Protein AF-A0A2N3PLD7-F1 (afdb_monomer_lite)

Structure (mmCIF, N/CA/C/O backbone):
data_AF-A0A2N3PLD7-F1
#
_entry.id   AF-A0A2N3PLD7-F1
#
loop_
_atom_site.group_PDB
_atom_site.id
_atom_site.type_symbol
_atom_site.label_atom_id
_atom_site.label_alt_id
_atom_site.label_comp_id
_atom_site.label_asym_id
_atom_site.label_entity_id
_atom_site.label_seq_id
_atom_site.pdbx_PDB_ins_code
_atom_site.Cartn_x
_atom_site.Cartn_y
_atom_site.Cartn_z
_atom_site.occupancy
_atom_site.B_iso_or_equiv
_atom_site.auth_seq_id
_atom_site.auth_comp_id
_atom_site.auth_asym_id
_atom_site.auth_atom_id
_atom_site.pdbx_PDB_model_num
ATOM 1 N N . MET A 1 1 ? 2.277 -41.642 -19.070 1.00 52.25 1 MET A N 1
ATOM 2 C CA . MET A 1 1 ? 1.544 -40.363 -19.241 1.00 52.25 1 MET A CA 1
ATOM 3 C C . MET A 1 1 ? 0.772 -39.963 -17.970 1.00 52.25 1 MET A C 1
ATOM 5 O O . MET A 1 1 ? -0.428 -39.754 -18.025 1.00 52.25 1 MET A O 1
ATOM 9 N N . ARG A 1 2 ? 1.429 -39.868 -16.801 1.00 52.03 2 ARG A N 1
ATOM 10 C CA . ARG A 1 2 ? 0.791 -39.410 -15.540 1.00 52.03 2 ARG A CA 1
ATOM 11 C C . ARG A 1 2 ? 1.408 -38.126 -14.964 1.00 52.03 2 ARG A C 1
ATOM 13 O O . ARG A 1 2 ? 0.838 -37.536 -14.061 1.00 52.03 2 ARG A O 1
ATOM 20 N N . LEU A 1 3 ? 2.533 -37.670 -15.523 1.00 53.47 3 LEU A N 1
ATOM 21 C CA . LEU A 1 3 ? 3.279 -36.498 -15.046 1.00 53.47 3 LEU A CA 1
ATOM 22 C C . LEU A 1 3 ? 2.821 -35.168 -15.671 1.00 53.47 3 LEU A C 1
ATOM 24 O O . LEU A 1 3 ? 3.050 -34.116 -15.090 1.00 53.47 3 LEU A O 1
ATOM 28 N N . PHE A 1 4 ? 2.127 -35.197 -16.815 1.00 54.69 4 PHE A N 1
ATOM 29 C CA . PHE A 1 4 ? 1.683 -33.971 -17.496 1.00 54.69 4 PHE A CA 1
ATOM 30 C C . PHE A 1 4 ? 0.465 -33.301 -16.839 1.00 54.69 4 PHE A C 1
ATOM 32 O O . PHE A 1 4 ? 0.309 -32.089 -16.937 1.00 54.69 4 PHE A O 1
ATOM 39 N N . ALA A 1 5 ? -0.377 -34.060 -16.130 1.00 58.03 5 ALA A N 1
ATOM 40 C CA . ALA A 1 5 ? -1.579 -33.516 -15.498 1.00 58.03 5 ALA A CA 1
ATOM 41 C C . ALA A 1 5 ? -1.275 -32.647 -14.258 1.00 58.03 5 ALA A C 1
ATOM 4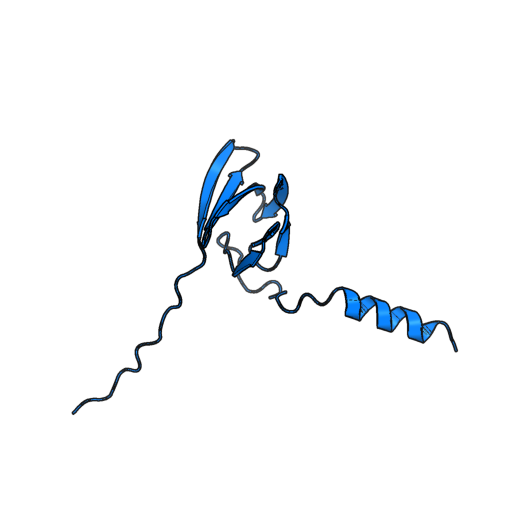3 O O . ALA A 1 5 ? -2.025 -31.721 -13.964 1.00 58.03 5 ALA A O 1
ATOM 44 N N . MET A 1 6 ? -0.162 -32.897 -13.554 1.00 53.75 6 MET A N 1
ATOM 45 C CA . MET A 1 6 ? 0.219 -32.112 -12.368 1.00 53.75 6 MET A CA 1
ATOM 46 C C . MET A 1 6 ? 0.736 -30.710 -12.705 1.00 53.75 6 MET A C 1
ATOM 48 O O . MET A 1 6 ? 0.538 -29.794 -11.915 1.00 53.75 6 MET A O 1
ATOM 52 N N . VAL A 1 7 ? 1.357 -30.521 -13.874 1.00 57.78 7 VAL A N 1
ATOM 53 C CA . VAL A 1 7 ? 1.914 -29.217 -14.284 1.00 57.78 7 VAL A CA 1
ATOM 54 C C . VAL A 1 7 ? 0.812 -28.228 -14.682 1.00 57.78 7 VAL A C 1
ATOM 56 O O . VAL A 1 7 ? 0.970 -27.024 -14.513 1.00 57.78 7 VAL A O 1
ATOM 59 N N . LEU A 1 8 ? -0.329 -28.723 -15.169 1.00 52.16 8 LEU A N 1
ATOM 60 C CA . LEU A 1 8 ? -1.482 -27.886 -15.512 1.00 52.16 8 LEU A CA 1
ATOM 61 C C . LEU A 1 8 ? -2.290 -27.447 -14.282 1.00 52.16 8 LEU A C 1
ATOM 63 O O . LEU A 1 8 ? -2.859 -26.358 -14.292 1.00 52.16 8 LEU A O 1
ATOM 67 N N . LEU A 1 9 ? -2.311 -28.245 -13.208 1.00 54.06 9 LEU A N 1
ATOM 68 C CA . LEU A 1 9 ? -3.055 -27.895 -11.993 1.00 54.06 9 LEU A CA 1
ATOM 69 C C . LEU A 1 9 ? -2.375 -26.780 -11.181 1.00 54.06 9 LEU A C 1
ATOM 71 O O . LEU A 1 9 ? -3.055 -25.960 -10.569 1.00 54.06 9 LEU A O 1
ATOM 75 N N . THR A 1 10 ? -1.041 -26.713 -11.195 1.00 53.91 10 THR A N 1
ATOM 76 C CA . THR A 1 10 ? -0.290 -25.680 -10.466 1.00 53.91 10 THR A CA 1
ATOM 77 C C . THR A 1 10 ? -0.456 -24.284 -11.059 1.00 53.91 10 THR A C 1
ATOM 79 O O . THR A 1 10 ? -0.345 -23.312 -10.319 1.00 53.91 10 THR A O 1
ATOM 82 N N . GLN A 1 11 ? -0.793 -24.155 -12.348 1.00 53.03 11 GLN A N 1
ATOM 83 C CA . GLN A 1 11 ? -1.018 -22.839 -12.963 1.00 53.03 11 GLN A CA 1
ATOM 84 C C . GLN A 1 11 ? -2.375 -22.220 -12.599 1.00 53.03 11 GLN A C 1
ATOM 86 O O . GLN A 1 11 ? -2.528 -21.005 -12.686 1.00 53.03 11 GLN A O 1
ATOM 91 N N . MET A 1 12 ? -3.344 -23.019 -12.133 1.00 53.62 12 MET A N 1
ATOM 92 C CA . MET A 1 12 ? -4.653 -22.507 -11.702 1.00 53.62 12 MET A CA 1
ATOM 93 C C . MET A 1 12 ? -4.677 -22.016 -10.247 1.00 53.62 12 MET A C 1
ATOM 95 O O . MET A 1 12 ? -5.610 -21.322 -9.858 1.00 53.62 12 MET A O 1
ATOM 99 N N . LEU A 1 13 ? -3.666 -22.339 -9.431 1.00 52.94 13 LEU A N 1
ATOM 100 C CA . LEU A 1 13 ? -3.616 -21.914 -8.022 1.00 52.94 13 LEU A CA 1
ATOM 101 C C . LEU A 1 13 ? -3.099 -20.478 -7.828 1.00 52.94 13 LEU A C 1
ATOM 103 O O . LEU A 1 13 ? -3.162 -19.959 -6.717 1.00 52.94 13 LEU A O 1
ATOM 107 N N . PHE A 1 14 ? -2.624 -19.828 -8.895 1.00 53.88 14 PHE A N 1
ATOM 108 C CA . PHE A 1 14 ? -2.054 -18.476 -8.847 1.00 53.88 14 PHE A CA 1
ATOM 109 C C . PHE A 1 14 ? -2.778 -17.465 -9.742 1.00 53.88 14 PHE A C 1
ATOM 111 O O . PHE A 1 14 ? -2.298 -16.346 -9.912 1.00 53.88 14 PHE A O 1
ATOM 118 N N . SER A 1 15 ? -3.938 -17.816 -10.306 1.00 57.09 15 SER A N 1
ATOM 119 C CA . SER A 1 15 ? -4.773 -16.834 -10.994 1.00 57.09 15 SER A CA 1
ATOM 120 C C . SER A 1 15 ? -5.508 -15.993 -9.953 1.00 57.09 15 SER A C 1
ATOM 122 O O . SER A 1 15 ? -6.624 -16.327 -9.552 1.00 57.09 15 SER A O 1
ATOM 124 N N . ASP A 1 16 ? -4.873 -14.921 -9.478 1.00 61.34 16 ASP A N 1
ATOM 125 C CA . ASP A 1 16 ? -5.582 -13.876 -8.747 1.00 61.34 16 ASP A CA 1
ATOM 126 C C . ASP A 1 16 ? -6.642 -13.286 -9.694 1.00 61.34 16 ASP A C 1
ATOM 128 O O . ASP A 1 16 ? -6.277 -12.693 -10.714 1.00 61.34 16 ASP A O 1
ATOM 132 N N . PRO A 1 17 ? -7.950 -13.443 -9.405 1.00 61.75 17 PRO A N 1
ATOM 133 C CA . PRO A 1 17 ? -9.017 -12.925 -10.262 1.00 61.75 17 PRO A CA 1
ATOM 134 C C . PRO A 1 17 ? -8.998 -11.390 -10.367 1.00 61.75 17 PRO A C 1
ATOM 136 O O . PRO A 1 17 ? -9.759 -10.821 -11.148 1.00 61.75 17 PRO A O 1
ATOM 139 N N . PHE A 1 18 ? -8.131 -10.722 -9.599 1.00 60.94 18 PHE A N 1
ATOM 140 C CA . PHE A 1 18 ? -7.885 -9.286 -9.629 1.00 60.94 18 PHE A CA 1
ATOM 141 C C . PHE A 1 18 ? -6.500 -8.907 -10.182 1.00 60.94 18 PHE A C 1
ATOM 143 O O . PHE A 1 18 ? -6.092 -7.754 -10.039 1.00 60.94 18 PHE A O 1
ATOM 150 N N . TYR A 1 19 ? -5.772 -9.827 -10.824 1.00 58.38 19 TYR A N 1
ATOM 151 C CA . TYR A 1 19 ? -4.522 -9.497 -11.507 1.00 58.38 19 TYR A CA 1
ATOM 152 C C . TYR A 1 19 ? -4.808 -8.797 -12.841 1.00 58.38 19 TYR A C 1
ATOM 154 O O . TYR A 1 19 ? -5.191 -9.414 -13.834 1.00 58.38 19 TYR A O 1
ATOM 162 N N . TYR A 1 20 ? -4.615 -7.480 -12.859 1.00 60.94 20 TYR A N 1
ATOM 163 C CA . TYR A 1 20 ? -4.912 -6.611 -14.002 1.00 60.94 20 TYR A CA 1
ATOM 164 C C . TYR A 1 20 ? -3.749 -6.470 -15.011 1.00 60.94 20 TYR A C 1
ATOM 166 O O . TYR A 1 20 ? -3.862 -5.691 -15.954 1.00 60.94 20 TYR A O 1
ATOM 174 N N . GLY A 1 21 ? -2.647 -7.216 -14.855 1.00 55.88 21 GLY A N 1
ATOM 175 C CA . GLY A 1 21 ? -1.473 -7.137 -15.738 1.00 55.88 21 GLY A CA 1
ATOM 176 C C . GLY A 1 21 ? -0.766 -5.770 -15.735 1.00 55.88 21 GLY A C 1
ATOM 177 O O . GLY A 1 21 ? -1.035 -4.910 -14.899 1.00 55.88 21 GLY A O 1
ATOM 178 N N . ASP A 1 22 ? 0.133 -5.554 -16.703 1.00 53.41 22 ASP A N 1
ATOM 179 C CA . ASP A 1 22 ? 0.936 -4.325 -16.885 1.00 53.41 22 ASP A CA 1
ATOM 180 C C . ASP A 1 22 ? 0.115 -3.170 -17.525 1.00 53.41 22 ASP A C 1
ATOM 182 O O . ASP A 1 22 ? 0.596 -2.425 -18.381 1.00 53.41 22 ASP A O 1
ATOM 186 N N . MET A 1 23 ? -1.170 -3.042 -17.160 1.00 53.09 23 MET A N 1
ATOM 187 C CA . MET A 1 23 ? -2.084 -2.009 -17.666 1.00 53.09 23 MET A CA 1
ATOM 188 C C . MET A 1 23 ? -1.674 -0.619 -17.163 1.00 53.09 23 MET A C 1
ATOM 190 O O . MET A 1 23 ? -2.154 -0.188 -16.128 1.00 53.09 23 MET A O 1
ATOM 194 N N . GLU A 1 24 ? -0.789 0.088 -17.876 1.00 50.56 24 GLU A N 1
ATOM 195 C CA . GLU A 1 24 ? -0.479 1.533 -17.750 1.00 50.56 24 GLU A CA 1
ATOM 196 C C . GLU A 1 24 ? -0.503 2.151 -16.322 1.00 50.56 24 GLU A C 1
ATOM 198 O O . GLU A 1 24 ? -0.725 3.350 -16.146 1.00 50.56 24 GLU A O 1
ATOM 203 N N . PHE A 1 25 ? -0.191 1.393 -15.263 1.00 56.25 25 PHE A N 1
ATOM 204 C CA . PHE A 1 25 ? -0.066 1.923 -13.895 1.00 56.25 25 PHE A CA 1
ATOM 205 C C . PHE A 1 25 ? 1.239 2.704 -13.696 1.00 56.25 25 PHE A C 1
ATOM 207 O O . PHE A 1 25 ? 1.536 3.181 -12.605 1.00 56.25 25 PHE A O 1
ATOM 214 N N . ARG A 1 26 ? 2.008 2.898 -14.774 1.00 53.75 26 ARG A N 1
ATOM 215 C CA . ARG A 1 26 ? 3.373 3.443 -14.805 1.00 53.75 26 ARG A CA 1
ATOM 216 C C . ARG A 1 26 ? 3.524 4.889 -14.320 1.00 53.75 26 ARG A C 1
ATOM 218 O O . ARG A 1 26 ? 4.634 5.404 -14.354 1.00 53.75 26 ARG A O 1
ATOM 225 N N . ARG A 1 27 ? 2.453 5.570 -13.900 1.00 65.06 27 ARG A N 1
ATOM 226 C CA . ARG A 1 27 ? 2.528 6.967 -13.431 1.00 65.06 27 ARG A CA 1
ATOM 227 C C . ARG A 1 27 ? 2.169 7.172 -11.961 1.00 65.06 27 ARG A C 1
ATOM 229 O O . ARG A 1 27 ? 2.326 8.288 -11.478 1.00 65.06 27 ARG A O 1
ATOM 236 N N . GLY A 1 28 ? 1.721 6.147 -11.238 1.00 79.56 28 GLY A N 1
ATOM 237 C CA . GLY A 1 28 ? 1.476 6.291 -9.805 1.00 79.56 28 GLY A CA 1
ATOM 238 C C . GLY A 1 28 ? 0.800 5.092 -9.161 1.00 79.56 28 GLY A C 1
ATOM 239 O O . GLY A 1 28 ? 0.179 4.266 -9.826 1.00 79.56 28 GLY A O 1
ATOM 240 N N . LEU A 1 29 ? 0.904 5.034 -7.836 1.00 89.69 29 LEU A N 1
ATOM 241 C CA . LEU A 1 29 ? 0.250 4.018 -7.021 1.00 89.69 29 LEU A CA 1
ATOM 242 C C . LEU A 1 29 ? -1.273 4.183 -7.083 1.00 89.69 29 LEU A C 1
ATOM 244 O O . LEU A 1 29 ? -1.794 5.281 -6.890 1.00 89.69 29 LEU A O 1
ATOM 248 N N . LYS A 1 30 ? -1.986 3.081 -7.309 1.00 89.56 30 LYS A N 1
ATOM 249 C CA . LYS A 1 30 ? -3.448 2.990 -7.264 1.00 89.56 30 LYS A CA 1
ATOM 250 C C . LYS A 1 30 ? -3.884 1.873 -6.330 1.00 89.56 30 LYS A C 1
ATOM 252 O O . LYS A 1 30 ? -3.326 0.781 -6.359 1.00 89.56 30 LYS A O 1
ATOM 257 N N . LEU A 1 31 ? -4.908 2.151 -5.526 1.00 91.12 31 LEU A N 1
ATOM 258 C CA . LEU A 1 31 ? -5.514 1.190 -4.609 1.00 91.12 31 LEU A CA 1
ATOM 259 C C . LEU A 1 31 ? -6.807 0.630 -5.208 1.00 91.12 31 LEU A C 1
ATOM 261 O O . LEU A 1 31 ? -7.779 1.366 -5.388 1.00 91.12 31 LEU A O 1
ATOM 265 N N . PHE A 1 32 ? -6.833 -0.675 -5.466 1.00 88.75 32 PHE A N 1
ATOM 266 C CA . PHE A 1 32 ? -7.988 -1.367 -6.048 1.00 88.75 32 PHE A CA 1
ATOM 267 C C . PHE A 1 32 ? -8.889 -2.008 -4.997 1.00 88.75 32 PHE A C 1
ATOM 269 O O . PHE A 1 32 ? -10.117 -2.009 -5.137 1.00 88.75 32 PHE A O 1
ATOM 276 N N . GLY A 1 33 ? -8.300 -2.515 -3.915 1.00 90.31 33 GLY A N 1
ATOM 277 C CA . GLY A 1 33 ? -9.031 -3.255 -2.895 1.00 90.31 33 GLY A CA 1
ATOM 278 C C . GLY A 1 33 ? -8.319 -3.281 -1.553 1.00 90.31 33 GLY A C 1
ATOM 279 O O . GLY A 1 33 ? -7.103 -3.132 -1.474 1.00 90.31 33 GLY A O 1
ATOM 280 N N . ILE A 1 34 ? -9.102 -3.481 -0.499 1.00 93.12 34 ILE A N 1
ATOM 281 C CA . ILE A 1 34 ? -8.627 -3.693 0.866 1.00 93.12 34 ILE A CA 1
ATOM 282 C C . ILE A 1 34 ? -9.344 -4.931 1.394 1.00 93.12 34 ILE A C 1
ATO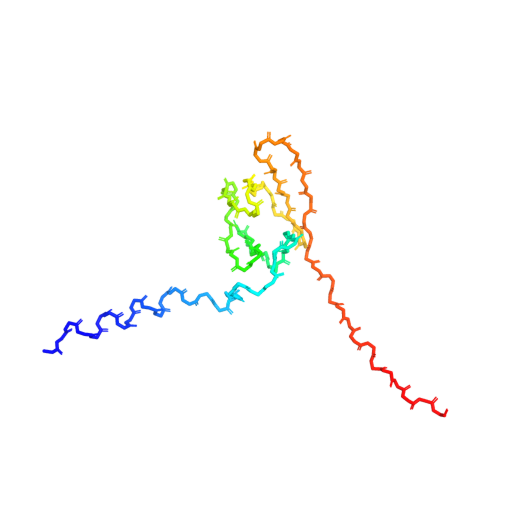M 284 O O . ILE A 1 34 ? -10.560 -5.059 1.257 1.00 93.12 34 ILE A O 1
ATOM 288 N N . LEU A 1 35 ? -8.576 -5.839 1.978 1.00 91.56 35 LEU A N 1
ATOM 289 C CA . LEU A 1 35 ? -9.038 -6.961 2.786 1.00 91.56 35 LEU A CA 1
ATOM 290 C C . LEU A 1 35 ? -8.485 -6.792 4.204 1.00 91.56 35 LEU A C 1
ATOM 292 O O . LEU A 1 35 ? -7.705 -5.882 4.461 1.00 91.56 35 LEU A O 1
ATOM 296 N N . HIS A 1 36 ? -8.867 -7.671 5.130 1.00 88.56 36 HIS A N 1
ATOM 297 C CA . HIS A 1 36 ? -8.547 -7.505 6.552 1.00 88.56 36 HIS A CA 1
ATOM 298 C C . HIS A 1 36 ? -7.044 -7.318 6.848 1.00 88.56 36 HIS A C 1
ATOM 300 O O . HIS A 1 36 ? -6.686 -6.521 7.709 1.00 88.56 36 HIS A O 1
ATOM 306 N N . THR A 1 37 ? -6.165 -8.012 6.118 1.00 93.94 37 THR A N 1
ATOM 307 C CA . THR A 1 37 ? -4.708 -8.012 6.361 1.00 93.94 37 THR A CA 1
ATOM 308 C C . THR A 1 37 ? -3.870 -7.545 5.172 1.00 93.94 37 THR A C 1
ATOM 310 O O . THR A 1 37 ? -2.648 -7.446 5.287 1.00 93.94 37 THR A O 1
ATOM 313 N N . LYS A 1 38 ? -4.500 -7.258 4.027 1.00 94.94 38 LYS A N 1
ATOM 314 C CA . LYS A 1 38 ? -3.803 -6.961 2.771 1.00 94.94 38 LYS A CA 1
ATOM 315 C C . LYS A 1 38 ? -4.549 -5.959 1.902 1.00 94.94 38 LYS A C 1
ATOM 317 O O . LYS A 1 38 ? -5.772 -5.854 1.971 1.00 94.94 38 LYS A O 1
ATOM 322 N N . ALA A 1 39 ? -3.820 -5.258 1.046 1.00 94.88 39 ALA A N 1
ATOM 323 C CA . ALA A 1 39 ? -4.360 -4.310 0.079 1.00 94.88 39 ALA A CA 1
ATOM 324 C C . ALA A 1 39 ? -3.890 -4.644 -1.335 1.00 94.88 39 ALA A C 1
ATOM 326 O O . ALA A 1 39 ? -2.749 -5.052 -1.519 1.00 94.88 39 ALA A O 1
ATOM 327 N N . ASN A 1 40 ? -4.759 -4.456 -2.327 1.00 92.25 40 ASN A N 1
ATOM 328 C CA . ASN A 1 40 ? -4.397 -4.593 -3.732 1.00 92.25 40 ASN A CA 1
ATOM 329 C C . ASN A 1 40 ? -3.913 -3.237 -4.259 1.00 92.25 40 ASN A C 1
ATOM 331 O O . ASN A 1 40 ? -4.719 -2.315 -4.442 1.00 92.25 40 ASN A O 1
ATOM 335 N N . ILE A 1 41 ? -2.605 -3.113 -4.461 1.00 91.88 41 ILE A N 1
ATOM 336 C CA . ILE A 1 41 ? -1.933 -1.906 -4.939 1.00 91.88 41 ILE A CA 1
ATOM 337 C C . ILE A 1 41 ? -1.370 -2.222 -6.322 1.00 91.88 41 ILE A C 1
ATOM 339 O O . ILE A 1 41 ? -0.593 -3.157 -6.471 1.00 91.88 41 ILE A O 1
ATOM 343 N N . ASN A 1 42 ? -1.768 -1.461 -7.344 1.00 88.06 42 ASN A N 1
ATOM 344 C CA . ASN A 1 42 ? -1.342 -1.685 -8.734 1.00 88.06 42 ASN A CA 1
ATOM 345 C C . ASN A 1 42 ? -1.578 -3.117 -9.261 1.00 88.06 42 ASN A C 1
ATOM 347 O O . ASN A 1 42 ? -0.850 -3.574 -10.136 1.00 88.06 42 ASN A O 1
ATOM 351 N N . GLY A 1 43 ? -2.599 -3.817 -8.757 1.00 84.56 43 GLY A N 1
ATOM 352 C CA . GLY A 1 43 ? -2.912 -5.191 -9.157 1.00 84.56 43 GLY A CA 1
ATOM 353 C C . GLY A 1 43 ? -2.231 -6.271 -8.312 1.00 84.56 43 GLY A C 1
ATOM 354 O O . GLY A 1 43 ? -2.526 -7.443 -8.520 1.00 84.56 43 GLY A O 1
ATOM 355 N N . GLU A 1 44 ? -1.375 -5.911 -7.350 1.00 88.56 44 GLU A N 1
ATOM 356 C CA . GLU A 1 44 ? -0.671 -6.848 -6.466 1.00 88.56 44 GLU A CA 1
ATOM 357 C C . GLU A 1 44 ? -1.216 -6.785 -5.033 1.00 88.56 44 GLU A C 1
ATOM 359 O O . GLU A 1 44 ? -1.415 -5.703 -4.475 1.00 88.56 44 GLU A O 1
ATOM 364 N N . TRP A 1 45 ? -1.448 -7.944 -4.409 1.00 92.62 45 TRP A N 1
ATOM 365 C CA . TRP A 1 45 ? -1.846 -8.023 -3.002 1.00 92.62 45 TRP A CA 1
ATOM 366 C C . TRP A 1 45 ? -0.638 -7.917 -2.067 1.00 92.62 45 TRP A C 1
ATOM 368 O O . TRP A 1 45 ? 0.146 -8.852 -1.951 1.00 92.62 45 TRP A O 1
ATOM 378 N N . VAL A 1 46 ? -0.560 -6.813 -1.329 1.00 94.88 46 VAL A N 1
ATOM 379 C CA . VAL A 1 46 ? 0.499 -6.518 -0.356 1.00 94.88 46 VAL A CA 1
ATOM 380 C C . VAL A 1 46 ? -0.045 -6.655 1.066 1.00 94.88 46 VAL A C 1
ATOM 382 O O . VAL A 1 46 ? -1.081 -6.073 1.397 1.00 94.88 46 VAL A O 1
ATOM 385 N N . GLU A 1 47 ? 0.645 -7.411 1.919 1.00 96.94 47 GLU A N 1
ATOM 386 C CA . GLU A 1 47 ? 0.290 -7.584 3.334 1.00 96.94 47 GLU A CA 1
ATOM 387 C C . GLU A 1 47 ? 0.731 -6.399 4.207 1.00 96.94 47 GLU A C 1
ATOM 389 O O . GLU A 1 47 ? 1.689 -5.686 3.896 1.00 96.94 47 GLU A O 1
ATOM 394 N N . ILE A 1 48 ? 0.045 -6.181 5.334 1.00 96.06 48 ILE A N 1
ATOM 395 C CA . ILE A 1 48 ? 0.497 -5.228 6.359 1.00 96.06 48 ILE A CA 1
ATOM 396 C C . ILE A 1 48 ? 1.951 -5.529 6.754 1.00 96.06 48 ILE A C 1
ATOM 398 O O . ILE A 1 48 ? 2.329 -6.672 6.983 1.00 96.06 48 ILE A O 1
ATOM 402 N N . ASN A 1 49 ? 2.755 -4.476 6.882 1.00 95.75 49 ASN A N 1
ATOM 403 C CA . ASN A 1 49 ? 4.193 -4.493 7.148 1.00 95.75 49 ASN A CA 1
ATOM 404 C C . ASN A 1 49 ? 5.078 -5.087 6.044 1.00 95.75 49 ASN A C 1
ATOM 406 O O . ASN A 1 49 ? 6.300 -5.047 6.204 1.00 95.75 49 ASN A O 1
ATOM 410 N N . ALA A 1 50 ? 4.513 -5.567 4.934 1.00 96.44 50 ALA A N 1
ATOM 411 C CA . ALA A 1 50 ? 5.296 -5.979 3.779 1.00 96.44 50 ALA A CA 1
ATOM 412 C C . ALA A 1 50 ? 5.804 -4.766 2.987 1.00 96.44 50 ALA A C 1
ATOM 414 O O . ALA A 1 50 ? 5.198 -3.684 2.989 1.00 96.44 50 ALA A O 1
ATOM 415 N N . SER A 1 51 ? 6.928 -4.975 2.304 1.00 95.56 51 SER A N 1
ATOM 416 C CA . SER A 1 51 ? 7.527 -4.006 1.392 1.00 95.56 51 SER A CA 1
ATOM 417 C C . SER A 1 51 ? 7.339 -4.440 -0.056 1.00 95.56 51 SER A C 1
ATOM 419 O O . SER A 1 51 ? 7.373 -5.631 -0.354 1.00 95.56 51 SER A O 1
ATOM 421 N N . PHE A 1 52 ? 7.178 -3.474 -0.953 1.00 93.50 52 PHE A N 1
ATOM 422 C CA . PHE A 1 52 ? 7.034 -3.689 -2.390 1.00 93.50 52 PHE A CA 1
ATOM 423 C C . PHE A 1 52 ? 7.725 -2.565 -3.169 1.00 93.50 52 PHE A C 1
ATOM 425 O O . PHE A 1 52 ? 7.908 -1.459 -2.652 1.00 93.50 52 PHE A O 1
ATOM 432 N N . ALA A 1 53 ? 8.116 -2.844 -4.411 1.00 91.94 53 ALA A N 1
ATOM 433 C CA . ALA A 1 53 ? 8.786 -1.881 -5.278 1.00 91.94 53 ALA A CA 1
ATOM 434 C C . ALA A 1 53 ? 7.829 -1.354 -6.353 1.00 91.94 53 ALA A C 1
ATOM 436 O O . ALA A 1 53 ? 7.070 -2.110 -6.955 1.00 91.94 53 ALA A O 1
ATOM 437 N N . HIS A 1 54 ? 7.882 -0.054 -6.631 1.00 88.75 54 HIS A N 1
ATOM 438 C CA . HIS A 1 54 ? 7.156 0.560 -7.737 1.00 88.75 54 HIS A CA 1
ATOM 439 C C . HIS A 1 54 ? 7.931 1.756 -8.288 1.00 88.75 54 HIS A C 1
ATOM 441 O O . HIS A 1 54 ? 8.332 2.630 -7.529 1.00 88.75 54 HIS A O 1
ATOM 447 N N . ALA A 1 55 ? 8.113 1.810 -9.612 1.00 85.81 55 ALA A N 1
ATOM 448 C CA . ALA A 1 55 ? 8.779 2.920 -10.302 1.00 85.81 55 ALA A CA 1
ATOM 449 C C . ALA A 1 55 ? 10.152 3.308 -9.700 1.00 85.81 55 ALA A C 1
ATOM 451 O O . ALA A 1 55 ? 10.449 4.486 -9.539 1.00 85.81 55 ALA A O 1
ATOM 452 N N . ASN A 1 56 ? 10.986 2.306 -9.389 1.00 87.75 56 ASN A N 1
ATOM 453 C CA . ASN A 1 56 ? 12.301 2.440 -8.735 1.00 87.75 56 ASN A CA 1
ATOM 454 C C . ASN A 1 56 ? 12.276 2.963 -7.288 1.00 87.75 56 ASN A C 1
ATOM 456 O O . ASN A 1 56 ? 13.335 3.207 -6.724 1.00 87.75 56 ASN A O 1
ATOM 460 N N . GLU A 1 57 ? 11.106 3.079 -6.665 1.00 91.06 57 GLU A N 1
ATOM 461 C CA . GLU A 1 57 ? 10.969 3.386 -5.244 1.00 91.06 57 GLU A CA 1
ATOM 462 C C . GLU A 1 57 ? 10.498 2.149 -4.468 1.00 91.06 57 GLU A C 1
ATOM 464 O O . GLU A 1 57 ? 9.742 1.320 -4.979 1.00 91.06 57 GLU A O 1
ATOM 469 N N . SER A 1 58 ? 10.924 2.031 -3.209 1.00 94.38 58 SER A N 1
ATOM 470 C CA . SER A 1 58 ? 10.462 0.985 -2.290 1.00 94.38 58 SER A CA 1
ATOM 471 C C . SER A 1 58 ? 9.472 1.553 -1.282 1.00 94.38 58 SER A C 1
ATOM 473 O O . SER A 1 58 ? 9.745 2.559 -0.624 1.00 94.38 58 SER A O 1
ATOM 475 N N . PHE A 1 59 ? 8.340 0.880 -1.110 1.00 96.19 59 PHE A N 1
ATOM 476 C CA . PHE A 1 59 ? 7.276 1.276 -0.196 1.00 96.19 59 PHE A CA 1
ATOM 477 C C . PHE A 1 59 ? 6.991 0.173 0.815 1.00 96.19 59 PHE A C 1
ATOM 479 O O . PHE A 1 59 ? 7.097 -1.006 0.498 1.00 96.19 59 PHE A O 1
ATOM 486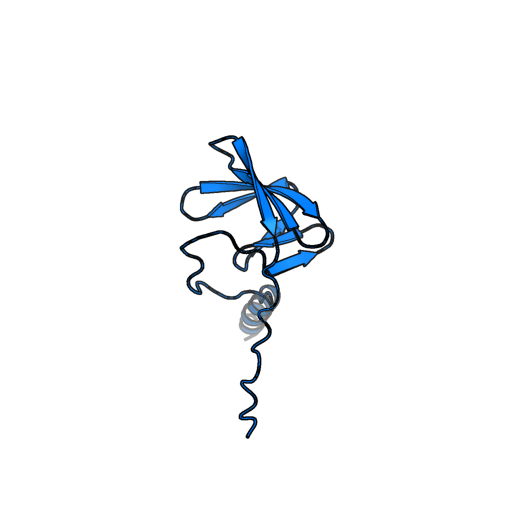 N N . LYS A 1 60 ? 6.571 0.559 2.018 1.00 97.38 60 LYS A N 1
ATOM 487 C CA . LYS A 1 60 ? 6.062 -0.342 3.053 1.00 97.38 60 LYS A CA 1
ATOM 488 C C . LYS A 1 60 ? 4.602 -0.029 3.349 1.00 97.38 60 LYS A C 1
ATOM 490 O O . LYS A 1 60 ? 4.254 1.133 3.573 1.00 97.38 60 LYS A O 1
ATOM 495 N N . LEU A 1 61 ? 3.757 -1.055 3.394 1.00 97.25 61 LEU A N 1
ATOM 496 C CA . LEU A 1 61 ? 2.368 -0.916 3.825 1.00 97.25 61 LEU A CA 1
ATOM 497 C C . LEU A 1 61 ? 2.305 -0.872 5.357 1.00 97.25 61 LEU A C 1
ATOM 499 O O . LEU A 1 61 ? 2.624 -1.853 6.018 1.00 97.25 61 LEU A O 1
ATOM 503 N N . LEU A 1 62 ? 1.905 0.260 5.937 1.00 97.06 62 LEU A N 1
ATOM 504 C CA . LEU A 1 62 ? 1.883 0.442 7.394 1.00 97.06 62 LEU A CA 1
ATOM 505 C C . LEU A 1 62 ? 0.514 0.173 8.015 1.00 97.06 62 LEU A C 1
ATOM 507 O O . LEU A 1 62 ? 0.436 -0.367 9.114 1.00 97.06 62 LEU A O 1
ATOM 511 N N . ALA A 1 63 ? -0.561 0.597 7.351 1.00 96.62 63 ALA A N 1
ATOM 512 C CA . ALA A 1 63 ? -1.903 0.499 7.910 1.00 96.62 63 ALA A CA 1
ATOM 513 C C . ALA A 1 63 ? -2.977 0.431 6.827 1.00 96.62 63 ALA A C 1
ATOM 515 O O . ALA A 1 63 ? -2.832 1.005 5.744 1.00 96.62 63 ALA A O 1
ATOM 516 N N . LEU A 1 64 ? -4.082 -0.217 7.185 1.00 96.31 64 LEU A N 1
ATOM 517 C CA . LEU A 1 64 ? -5.313 -0.297 6.410 1.00 96.31 64 LEU A CA 1
ATOM 518 C C . LEU A 1 64 ? -6.392 0.537 7.113 1.00 96.31 64 LEU A C 1
ATOM 520 O O . LEU A 1 64 ? -6.532 0.481 8.332 1.00 96.31 64 LEU A O 1
ATOM 524 N N . GLN A 1 65 ? -7.126 1.332 6.345 1.00 92.38 65 GLN A N 1
ATOM 525 C CA . GLN A 1 65 ? -8.294 2.116 6.758 1.00 92.38 65 GLN A CA 1
ATOM 526 C C . GLN A 1 65 ? -9.420 1.833 5.755 1.00 92.38 65 GLN A C 1
ATOM 528 O O . GLN A 1 65 ? -9.126 1.471 4.622 1.00 92.38 65 GLN A O 1
ATOM 533 N N . ASP A 1 66 ? -10.687 2.045 6.118 1.00 86.69 66 ASP A N 1
ATOM 534 C CA . ASP A 1 66 ? -11.869 1.631 5.332 1.00 86.69 66 ASP A CA 1
ATOM 535 C C . ASP A 1 66 ? -11.721 1.733 3.803 1.00 86.69 66 ASP A C 1
ATOM 537 O O . ASP A 1 66 ? -11.922 0.760 3.080 1.00 86.69 66 ASP A O 1
ATOM 541 N N . SER A 1 67 ? -11.333 2.908 3.297 1.00 90.50 67 SER A N 1
ATOM 542 C CA . SER A 1 67 ? -11.155 3.156 1.862 1.00 90.50 67 SER A CA 1
ATOM 543 C C . SER A 1 67 ? -9.742 3.596 1.478 1.00 90.50 67 SER A C 1
ATOM 545 O O . SER A 1 67 ? -9.542 4.079 0.360 1.00 90.50 67 SER A O 1
ATOM 547 N N . CYS A 1 68 ? -8.777 3.523 2.397 1.00 94.94 68 CYS A N 1
ATOM 548 C CA . CYS A 1 68 ? -7.428 4.040 2.183 1.00 94.94 68 CYS A CA 1
ATOM 549 C C . CYS A 1 68 ? -6.364 3.194 2.886 1.00 94.94 68 CYS A C 1
ATOM 551 O O . CYS A 1 68 ? -6.628 2.509 3.862 1.00 94.94 68 CYS A O 1
ATOM 553 N N . VAL A 1 69 ? -5.123 3.316 2.442 1.00 96.62 69 VAL A N 1
ATOM 554 C CA . VAL A 1 69 ? -3.957 2.702 3.071 1.00 96.62 69 VAL A CA 1
ATOM 555 C C . VAL A 1 69 ? -2.902 3.753 3.370 1.00 96.62 69 VAL A C 1
ATOM 557 O O . VAL A 1 69 ? -2.828 4.788 2.701 1.00 96.62 69 VAL A O 1
ATOM 560 N N . ILE A 1 70 ? -2.088 3.494 4.389 1.00 97.12 70 ILE A N 1
ATOM 561 C CA . ILE A 1 70 ? -0.922 4.315 4.716 1.00 97.12 70 ILE A CA 1
ATOM 562 C C . ILE A 1 70 ? 0.321 3.583 4.237 1.00 97.12 70 ILE A C 1
ATOM 564 O O . ILE A 1 70 ? 0.594 2.464 4.671 1.00 97.12 70 ILE A O 1
ATOM 568 N N . LEU A 1 71 ? 1.072 4.236 3.359 1.00 97.12 71 LEU A N 1
ATOM 569 C CA . LEU A 1 71 ? 2.326 3.742 2.811 1.00 97.12 71 LEU A CA 1
ATOM 570 C C . LEU A 1 71 ? 3.473 4.612 3.308 1.00 97.12 71 LEU A C 1
ATOM 572 O O . LEU A 1 71 ? 3.310 5.819 3.477 1.00 97.12 71 LEU A O 1
ATOM 576 N N . GLU A 1 72 ? 4.640 4.019 3.491 1.00 97.25 72 GLU A N 1
ATOM 577 C CA . GLU A 1 72 ? 5.887 4.731 3.759 1.00 97.25 72 GLU A CA 1
ATOM 578 C C . GLU A 1 72 ? 6.872 4.448 2.633 1.00 97.25 72 GLU A C 1
ATOM 580 O O . GLU A 1 72 ? 7.178 3.289 2.367 1.00 97.25 72 GLU A O 1
ATOM 585 N N . ASN A 1 73 ? 7.373 5.491 1.971 1.00 96.44 73 ASN A N 1
ATOM 586 C CA . ASN A 1 73 ? 8.529 5.342 1.093 1.00 96.44 73 ASN A CA 1
ATOM 587 C C . ASN A 1 73 ? 9.756 5.063 1.980 1.00 96.44 73 ASN A C 1
ATOM 589 O O . ASN A 1 73 ? 10.062 5.822 2.902 1.00 96.44 73 ASN A O 1
ATOM 593 N N . MET A 1 74 ? 10.439 3.950 1.727 1.00 96.00 74 MET A N 1
ATOM 594 C CA . MET A 1 74 ? 11.485 3.437 2.608 1.00 96.00 74 MET A CA 1
ATOM 595 C C . MET A 1 74 ? 12.776 4.259 2.571 1.00 96.00 74 MET A C 1
ATOM 597 O O . MET A 1 74 ? 13.506 4.239 3.565 1.00 96.00 74 MET A O 1
ATOM 601 N N . GLU A 1 75 ? 13.039 4.981 1.481 1.00 94.56 75 GLU A N 1
ATOM 602 C CA . GLU A 1 75 ? 14.221 5.833 1.307 1.00 94.56 75 GLU A CA 1
ATOM 603 C C . GLU A 1 75 ? 14.012 7.199 1.960 1.00 94.56 75 GLU A C 1
ATOM 605 O O . GLU A 1 75 ? 14.750 7.594 2.858 1.00 94.56 75 GLU A O 1
ATOM 610 N N . SER A 1 76 ? 12.946 7.895 1.568 1.00 95.81 76 SER A N 1
ATOM 611 C CA . SER A 1 76 ? 12.623 9.237 2.066 1.00 95.81 76 SER A CA 1
ATOM 612 C C . SER A 1 76 ? 11.968 9.245 3.450 1.00 95.81 76 SER A C 1
ATOM 614 O O . SER A 1 76 ? 11.795 10.313 4.035 1.00 95.81 76 SER A O 1
ATOM 616 N N . LYS A 1 77 ? 11.532 8.081 3.955 1.00 95.81 77 LYS A N 1
ATOM 617 C CA . LYS A 1 77 ? 10.701 7.926 5.168 1.00 95.81 77 LYS A CA 1
ATOM 618 C C . LYS A 1 77 ? 9.395 8.725 5.130 1.00 95.81 77 LYS A C 1
ATOM 620 O O . LYS A 1 77 ? 8.744 8.933 6.156 1.00 95.81 77 LYS A O 1
ATOM 625 N N . LYS A 1 78 ? 8.980 9.177 3.945 1.00 96.06 78 LYS A N 1
ATOM 626 C CA . LYS A 1 78 ? 7.760 9.957 3.772 1.00 96.06 78 LYS A CA 1
ATOM 627 C C . LYS A 1 78 ? 6.552 9.033 3.795 1.00 96.06 78 LYS A C 1
ATOM 629 O O . LYS A 1 78 ? 6.461 8.082 3.018 1.00 96.06 78 LYS A O 1
ATOM 634 N N . LYS A 1 79 ? 5.591 9.360 4.657 1.00 96.19 79 LYS A N 1
ATOM 635 C CA . LYS A 1 79 ? 4.293 8.688 4.703 1.00 96.19 79 LYS A CA 1
ATOM 636 C C . LYS A 1 79 ? 3.336 9.327 3.707 1.00 96.19 79 LYS A C 1
ATOM 638 O O . LYS A 1 79 ? 3.267 10.551 3.596 1.00 96.19 79 LYS A O 1
ATOM 643 N N . GLN A 1 80 ? 2.571 8.499 3.013 1.00 94.50 80 GLN A N 1
ATOM 644 C CA . GLN A 1 80 ? 1.515 8.927 2.110 1.00 94.50 80 GLN A CA 1
ATOM 645 C C . GLN A 1 80 ? 0.248 8.111 2.338 1.00 94.50 80 GLN A C 1
ATOM 647 O O . GLN A 1 80 ? 0.294 6.930 2.683 1.00 94.50 80 GLN A O 1
ATOM 652 N N . LYS A 1 81 ? -0.894 8.766 2.142 1.00 95.44 81 LYS A N 1
ATOM 653 C CA . LYS A 1 81 ? -2.210 8.139 2.201 1.00 95.44 81 LYS A CA 1
ATOM 654 C C . LYS A 1 81 ? -2.679 7.875 0.778 1.00 95.44 81 LYS A C 1
ATOM 656 O O . LYS A 1 81 ? -2.829 8.816 0.004 1.00 95.44 81 LYS A O 1
ATOM 661 N N . LEU A 1 82 ? -2.928 6.613 0.457 1.00 93.88 82 LEU A N 1
ATOM 662 C CA . LEU A 1 82 ? -3.450 6.189 -0.836 1.00 93.88 82 LEU A CA 1
ATOM 663 C C . LEU A 1 82 ? -4.895 5.732 -0.653 1.00 93.88 82 LEU A C 1
ATOM 665 O O . LEU A 1 82 ? -5.153 4.840 0.145 1.00 93.88 82 LEU A O 1
ATOM 669 N N . CYS A 1 83 ? -5.839 6.340 -1.362 1.00 92.44 83 CYS A N 1
ATOM 670 C CA . CYS A 1 83 ? -7.256 6.001 -1.251 1.00 92.44 83 CYS A CA 1
ATOM 671 C C . CYS A 1 83 ? -7.764 5.334 -2.524 1.00 92.44 83 CYS A C 1
ATOM 673 O O . CYS A 1 83 ? -7.247 5.581 -3.612 1.00 92.44 83 CYS A O 1
ATOM 675 N N . LYS A 1 84 ? -8.798 4.505 -2.377 1.00 86.50 84 LYS 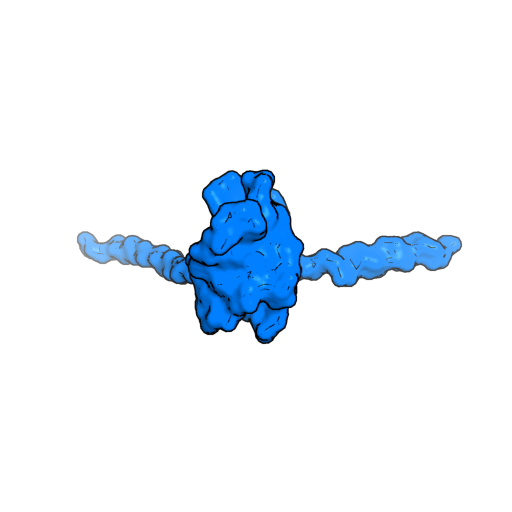A N 1
ATOM 676 C CA . LYS A 1 84 ? -9.509 3.914 -3.505 1.00 86.50 84 LYS A CA 1
ATOM 677 C C . LYS A 1 84 ? -10.155 5.032 -4.320 1.00 86.50 84 LYS A C 1
ATOM 679 O O . LYS A 1 84 ? -10.775 5.937 -3.754 1.00 86.50 84 LYS A O 1
ATOM 684 N N . ASP A 1 85 ? -10.014 4.963 -5.640 1.00 76.94 85 ASP A N 1
ATOM 685 C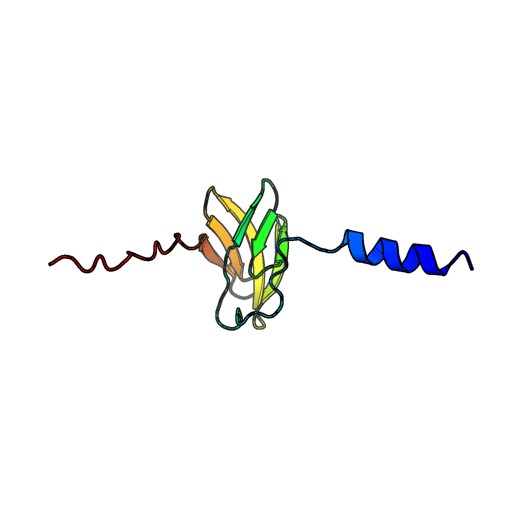 CA . ASP A 1 85 ? -10.647 5.930 -6.530 1.00 76.94 85 ASP A CA 1
ATOM 686 C C . ASP A 1 85 ? -12.167 5.898 -6.336 1.00 76.94 85 ASP A C 1
ATOM 688 O O . ASP A 1 85 ? -12.795 4.833 -6.294 1.00 76.94 85 ASP A O 1
ATOM 692 N N . LYS A 1 86 ? -12.777 7.082 -6.214 1.00 68.38 86 LYS A N 1
ATOM 693 C CA . LYS A 1 86 ? -14.238 7.181 -6.188 1.00 68.38 86 LYS A CA 1
ATOM 694 C C . LYS A 1 86 ? -14.773 6.672 -7.529 1.00 68.38 86 LYS A C 1
ATOM 696 O O . LYS A 1 86 ? -14.232 7.067 -8.567 1.00 68.38 86 LYS A O 1
ATOM 701 N N . PRO A 1 87 ? -15.840 5.856 -7.540 1.00 64.31 87 PRO A N 1
ATOM 702 C CA . PRO A 1 87 ? -16.471 5.459 -8.787 1.00 64.31 87 PRO A CA 1
ATOM 703 C C . PRO A 1 87 ? -16.864 6.720 -9.561 1.00 64.31 87 PRO A C 1
ATOM 705 O O . PRO A 1 87 ? -17.641 7.550 -9.084 1.00 64.31 87 PRO A O 1
ATOM 708 N N . LYS A 1 88 ? -16.289 6.896 -10.754 1.00 58.00 88 LYS A N 1
ATOM 709 C CA . LYS A 1 88 ? -16.739 7.924 -11.689 1.00 58.00 88 LYS A CA 1
ATOM 710 C C . LYS A 1 88 ? -18.039 7.418 -12.290 1.00 58.00 88 LYS A C 1
ATOM 712 O O . LYS A 1 88 ? -18.024 6.674 -13.264 1.00 58.00 88 LYS A O 1
ATOM 717 N N . PHE A 1 89 ?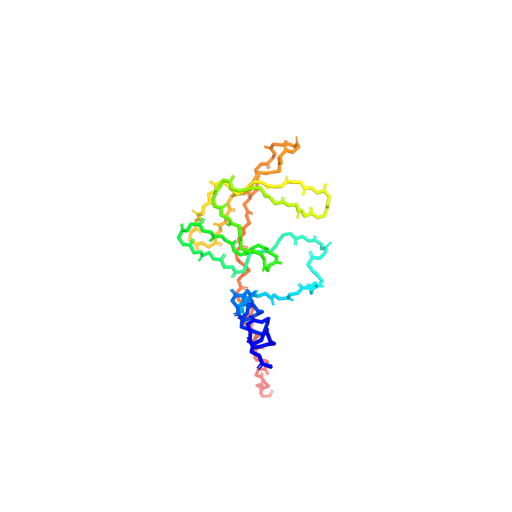 -19.162 7.791 -11.688 1.00 60.97 89 PHE A N 1
ATOM 718 C CA . PHE A 1 89 ? -20.454 7.573 -12.320 1.00 60.97 89 PHE A CA 1
ATOM 719 C C . PHE A 1 89 ? -20.462 8.346 -13.639 1.00 60.97 89 PHE A C 1
ATOM 721 O O . PHE A 1 89 ? -20.340 9.574 -13.656 1.00 60.97 89 PHE A O 1
ATOM 728 N N . ILE A 1 90 ? -20.558 7.618 -14.749 1.00 62.25 90 ILE A N 1
ATOM 729 C CA . ILE A 1 90 ? -20.825 8.214 -16.051 1.00 62.25 90 ILE A CA 1
ATOM 730 C C . ILE A 1 90 ? -22.229 8.801 -15.930 1.00 62.25 90 ILE A C 1
ATOM 732 O O . ILE A 1 90 ? -23.208 8.063 -15.872 1.00 62.25 90 ILE A O 1
ATOM 736 N N . LYS A 1 91 ? -22.339 10.131 -15.830 1.00 56.69 91 LYS A N 1
ATOM 737 C CA . LYS A 1 91 ? -23.624 10.790 -16.060 1.00 56.69 91 LYS A CA 1
ATOM 738 C C . LYS A 1 91 ? -23.996 10.469 -17.499 1.00 56.69 91 LYS A C 1
ATOM 740 O O . LYS A 1 91 ? -23.360 10.994 -18.415 1.00 56.69 91 LYS A O 1
ATOM 745 N N . GLU A 1 92 ? -24.996 9.618 -17.698 1.00 57.16 92 GLU A N 1
ATOM 746 C CA . GLU A 1 92 ? -25.683 9.575 -18.978 1.00 57.16 92 GLU A CA 1
ATOM 747 C C . GLU A 1 92 ? -26.092 11.014 -19.285 1.00 57.16 92 GLU A C 1
ATOM 749 O O . GLU A 1 92 ? -26.818 11.654 -18.518 1.00 57.16 92 GLU A O 1
ATOM 754 N N . ARG A 1 93 ? -25.546 11.582 -20.365 1.00 50.25 93 ARG A N 1
ATOM 755 C CA . ARG A 1 93 ? -26.096 12.810 -20.923 1.00 50.25 93 ARG A CA 1
ATOM 756 C C . ARG A 1 93 ? -27.479 12.430 -21.425 1.00 50.25 93 ARG A C 1
ATOM 758 O O . ARG A 1 93 ? -27.623 12.009 -22.569 1.00 50.25 93 ARG A O 1
ATOM 765 N N . GLY A 1 94 ? -28.477 12.550 -20.555 1.00 48.62 94 GLY A N 1
ATOM 766 C CA . GLY A 1 94 ? -29.865 12.586 -20.965 1.00 48.62 94 GLY A CA 1
ATOM 767 C C . GLY A 1 94 ? -29.978 13.673 -22.023 1.00 48.62 94 GLY A C 1
ATOM 768 O O . GLY A 1 94 ? -29.827 14.856 -21.722 1.00 48.62 94 GLY A O 1
ATOM 769 N N . LYS A 1 95 ? -30.168 13.264 -23.279 1.00 51.38 95 LYS A N 1
ATOM 770 C CA . LYS A 1 95 ? -30.685 14.140 -24.325 1.00 51.38 95 LYS A CA 1
ATOM 771 C C . LYS A 1 95 ? -32.092 14.528 -23.879 1.00 51.38 95 LYS A C 1
ATOM 773 O O . LYS A 1 95 ? -33.040 13.777 -24.078 1.00 51.38 95 LYS A O 1
ATOM 778 N N . GLY A 1 96 ? -32.189 15.645 -23.173 1.00 52.88 96 GLY A N 1
ATOM 779 C CA . GLY A 1 96 ? -33.431 16.188 -22.657 1.00 52.88 96 GLY A CA 1
ATOM 780 C C . GLY A 1 96 ? -33.796 17.459 -23.404 1.00 52.88 96 GLY A C 1
ATOM 781 O O . GLY A 1 96 ? -33.302 18.514 -23.025 1.00 52.88 96 GLY A O 1
ATOM 782 N N . LYS A 1 97 ? -34.712 17.284 -24.366 1.00 39.56 97 LYS A N 1
ATOM 783 C CA . LYS A 1 97 ? -35.539 18.271 -25.083 1.00 39.56 97 LYS A CA 1
ATOM 784 C C . LYS A 1 97 ? -34.856 19.137 -26.139 1.00 39.56 97 LYS A C 1
ATOM 786 O O . LYS A 1 97 ? -34.003 19.975 -25.790 1.00 39.56 97 LYS A O 1
#

Sequence (97 aa):
MRLFAMVLLTQMLFSDPFYYGDMEFRRGLKLFGILHTKANINGEWVEINASFAHANESFKLLALQDSCVILENMESKKKQKLCKDKPKFIKERGKGK

pLDDT: mean 77.85, std 18.71, range [39.56, 97.38]

Organism: NCBI:txid157268

Radius of gyration: 18.41 Å; chains: 1; bounding box: 50×59×33 Å

Foldseek 3Di:
DPPVVVVVVVVVVPPPVQQPPPPPCQPDWAWDDDDPAWTQINSDTDGAQDWDDHNNWIKHFHDDDPFWTWIAGPPVRDIDIHGHDDPPPDPPPPPDD

Secondary structure (DSSP, 8-state):
--SHHHHHHHGGGG--TT---S-S-TTS--EEEE-SSEEEETTEEEETT-EEEETTEEEEEEEEETTEEEEEETTT--EEEEEBPPP----------